Protein AF-A0A7R9ZBP6-F1 (afdb_monomer_lite)

Structure (mmCIF, N/CA/C/O backbone):
data_AF-A0A7R9ZBP6-F1
#
_entry.id   AF-A0A7R9ZBP6-F1
#
loop_
_atom_site.group_PDB
_atom_site.id
_atom_site.type_symbol
_atom_site.label_atom_id
_atom_site.label_alt_id
_atom_site.label_comp_id
_atom_site.label_asym_id
_atom_site.label_entity_id
_atom_site.label_seq_id
_atom_site.pdbx_PDB_ins_code
_atom_site.Cartn_x
_atom_site.Cartn_y
_atom_site.Cartn_z
_atom_site.occupancy
_atom_site.B_iso_or_equiv
_atom_site.auth_seq_id
_atom_site.auth_comp_id
_atom_site.auth_asym_id
_atom_site.auth_atom_id
_atom_site.pdbx_PDB_model_num
ATOM 1 N N . PHE A 1 1 ? 17.454 10.946 -8.803 1.00 80.81 1 PHE A N 1
ATOM 2 C CA . PHE A 1 1 ? 16.755 10.071 -7.845 1.00 80.81 1 PHE A CA 1
ATOM 3 C C . PHE A 1 1 ? 17.558 10.028 -6.557 1.00 80.81 1 PHE A C 1
ATOM 5 O O . PHE A 1 1 ? 18.702 10.473 -6.573 1.00 80.81 1 PHE A O 1
ATOM 12 N N . ASP A 1 2 ? 16.949 9.585 -5.461 1.00 87.88 2 ASP A N 1
ATOM 13 C CA . ASP A 1 2 ? 17.660 9.335 -4.203 1.00 87.88 2 ASP A CA 1
ATOM 14 C C . ASP A 1 2 ? 18.611 8.120 -4.342 1.00 87.88 2 ASP A C 1
ATOM 16 O O . ASP A 1 2 ? 18.697 7.508 -5.410 1.00 87.88 2 ASP A O 1
ATOM 20 N N . VAL A 1 3 ? 19.327 7.767 -3.273 1.00 90.38 3 VAL A N 1
ATOM 21 C CA . VAL A 1 3 ? 20.025 6.487 -3.119 1.00 90.38 3 VAL A CA 1
ATOM 22 C C . VAL A 1 3 ? 19.020 5.353 -3.316 1.00 90.38 3 VAL A C 1
ATOM 24 O O . VAL A 1 3 ? 17.953 5.368 -2.705 1.00 90.38 3 VAL A O 1
ATOM 27 N N . ALA A 1 4 ? 19.368 4.374 -4.154 1.00 92.00 4 ALA A N 1
ATOM 28 C CA . ALA A 1 4 ? 18.469 3.301 -4.573 1.00 92.00 4 ALA A CA 1
ATOM 29 C C . ALA A 1 4 ? 17.810 2.569 -3.391 1.00 92.00 4 ALA A C 1
ATOM 31 O O . ALA A 1 4 ? 16.605 2.348 -3.408 1.00 92.00 4 ALA A O 1
ATOM 32 N N . ASP A 1 5 ? 18.560 2.286 -2.324 1.00 89.75 5 ASP A N 1
ATOM 33 C CA . ASP A 1 5 ? 18.043 1.586 -1.138 1.00 89.75 5 ASP A CA 1
ATOM 34 C C . ASP A 1 5 ? 16.978 2.374 -0.358 1.00 89.75 5 ASP A C 1
ATOM 36 O O . ASP A 1 5 ? 16.220 1.787 0.410 1.00 89.75 5 ASP A O 1
ATOM 40 N N . ARG A 1 6 ? 16.897 3.697 -0.552 1.00 90.75 6 ARG A N 1
ATOM 41 C CA . ARG A 1 6 ? 15.872 4.554 0.070 1.00 90.75 6 ARG A CA 1
ATOM 42 C C . ARG A 1 6 ? 14.629 4.728 -0.796 1.00 90.75 6 ARG A C 1
ATOM 44 O O . ARG A 1 6 ? 13.634 5.284 -0.333 1.00 90.75 6 ARG A O 1
ATOM 51 N N . LEU A 1 7 ? 14.673 4.286 -2.051 1.00 94.62 7 LEU A N 1
ATOM 52 C CA . LEU A 1 7 ? 13.534 4.378 -2.951 1.00 94.62 7 LEU A CA 1
ATOM 53 C C . LEU A 1 7 ? 12.527 3.265 -2.661 1.00 94.62 7 LEU A C 1
ATOM 55 O O . LEU A 1 7 ? 12.879 2.107 -2.425 1.00 94.62 7 LEU A O 1
ATOM 59 N N . PHE A 1 8 ? 11.247 3.618 -2.761 1.00 95.00 8 PHE A N 1
ATOM 60 C CA . PHE A 1 8 ? 10.170 2.642 -2.738 1.00 95.00 8 PHE A CA 1
ATOM 61 C C . PHE A 1 8 ? 10.280 1.723 -3.960 1.00 95.00 8 PHE A C 1
ATOM 63 O O . PHE A 1 8 ? 10.079 2.148 -5.095 1.00 95.00 8 PHE A O 1
ATOM 70 N N . SER A 1 9 ? 10.644 0.470 -3.705 1.00 95.44 9 SER A N 1
ATOM 71 C CA . SER A 1 9 ? 10.956 -0.525 -4.736 1.00 95.44 9 SER A CA 1
ATOM 72 C C . SER A 1 9 ? 10.298 -1.881 -4.485 1.00 95.44 9 SER A C 1
ATOM 74 O O . SER A 1 9 ? 10.247 -2.702 -5.394 1.00 95.44 9 SER A O 1
ATOM 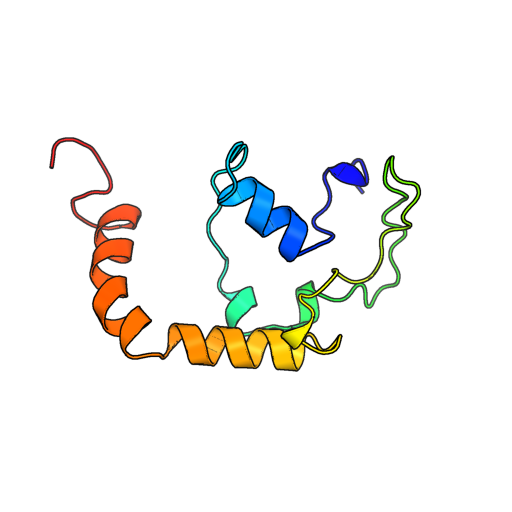76 N N . SER A 1 10 ? 9.771 -2.140 -3.283 1.00 95.75 10 SER A N 1
ATOM 77 C CA . SER A 1 10 ? 9.205 -3.441 -2.921 1.00 95.75 10 SER A CA 1
ATOM 78 C C . SER A 1 10 ? 8.151 -3.317 -1.827 1.00 95.75 10 SER A C 1
ATOM 80 O O . SER A 1 10 ? 8.449 -2.853 -0.726 1.00 95.75 10 SER A O 1
ATOM 82 N N . ILE A 1 11 ? 6.930 -3.781 -2.113 1.00 97.06 11 ILE A N 1
ATOM 83 C CA . ILE A 1 11 ? 5.828 -3.797 -1.140 1.00 97.06 11 ILE A CA 1
ATOM 84 C C . ILE A 1 11 ? 6.151 -4.723 0.043 1.00 97.06 11 ILE A C 1
ATOM 86 O O . ILE A 1 11 ? 6.035 -4.258 1.176 1.00 97.06 11 ILE A O 1
ATOM 90 N N . PRO A 1 12 ? 6.603 -5.984 -0.155 1.00 95.19 12 PRO A N 1
ATOM 91 C CA . PRO A 1 12 ? 6.950 -6.855 0.970 1.00 95.19 12 PRO A CA 1
ATOM 92 C C . PRO A 1 12 ? 8.050 -6.274 1.863 1.00 95.19 12 PRO A C 1
ATOM 94 O O . PRO A 1 12 ? 7.943 -6.340 3.085 1.00 95.19 12 PRO A O 1
ATOM 97 N N . ARG A 1 13 ? 9.082 -5.661 1.263 1.00 93.06 13 ARG A N 1
ATOM 98 C CA . ARG A 1 13 ? 10.170 -5.027 2.021 1.00 93.06 13 ARG A CA 1
ATOM 99 C C . ARG A 1 13 ? 9.641 -3.861 2.854 1.00 93.06 13 ARG A C 1
ATOM 101 O O . ARG A 1 13 ? 9.943 -3.784 4.037 1.00 93.06 13 ARG A O 1
ATOM 108 N N . THR A 1 14 ? 8.845 -2.971 2.258 1.00 94.81 14 THR A N 1
ATOM 109 C CA . THR A 1 14 ? 8.271 -1.823 2.976 1.00 94.81 14 THR A CA 1
ATOM 110 C C . THR A 1 14 ? 7.308 -2.258 4.081 1.00 94.81 14 THR A C 1
ATOM 112 O O . THR A 1 14 ? 7.341 -1.675 5.160 1.00 94.81 14 THR A O 1
ATOM 115 N N . TRP A 1 15 ? 6.504 -3.300 3.853 1.00 94.75 15 TRP A N 1
ATOM 116 C CA . TRP A 1 15 ? 5.637 -3.877 4.884 1.00 94.75 15 TRP A CA 1
ATOM 117 C C . TRP A 1 15 ? 6.447 -4.372 6.088 1.00 94.75 15 TRP A C 1
ATOM 119 O O . TRP A 1 15 ? 6.185 -3.947 7.210 1.00 94.75 15 TRP A O 1
ATOM 129 N N . GLU A 1 16 ? 7.494 -5.171 5.860 1.00 93.94 16 GLU A N 1
ATOM 130 C CA . GLU A 1 16 ? 8.365 -5.672 6.933 1.00 93.94 16 GLU A CA 1
ATOM 131 C C . GLU A 1 16 ? 9.033 -4.532 7.722 1.00 93.94 16 GLU A C 1
ATOM 133 O O . GLU A 1 16 ? 9.139 -4.598 8.943 1.00 93.94 16 GLU A O 1
ATOM 138 N N . MET A 1 17 ? 9.424 -3.444 7.053 1.00 93.38 17 MET A N 1
ATOM 139 C CA . MET A 1 17 ? 10.009 -2.271 7.720 1.00 93.38 17 MET A CA 1
ATOM 140 C C . MET A 1 17 ? 9.010 -1.509 8.601 1.00 93.38 17 MET A C 1
ATOM 142 O O . MET A 1 17 ? 9.436 -0.833 9.539 1.00 93.38 17 MET A O 1
ATOM 146 N N . CYS A 1 18 ? 7.708 -1.621 8.319 1.00 94.50 18 CYS A N 1
ATOM 147 C CA . CYS A 1 18 ? 6.648 -0.958 9.081 1.00 94.50 18 CYS A CA 1
ATOM 148 C C . CYS A 1 18 ? 6.059 -1.844 10.189 1.00 94.50 18 CYS A C 1
ATOM 150 O O . CYS A 1 18 ? 5.655 -1.333 11.230 1.00 94.50 18 CYS A O 1
ATOM 152 N N . THR A 1 19 ? 5.986 -3.162 9.978 1.00 93.62 19 THR A N 1
ATOM 153 C CA . THR A 1 19 ? 5.272 -4.083 10.885 1.00 93.62 19 THR A CA 1
ATOM 154 C C . THR A 1 19 ? 6.148 -5.171 11.497 1.00 93.62 19 THR A C 1
ATOM 156 O O . THR A 1 19 ? 5.686 -5.903 12.371 1.00 93.62 19 THR A O 1
ATOM 159 N N . GLY A 1 20 ? 7.375 -5.338 11.007 1.00 91.81 20 GLY A N 1
ATOM 160 C CA . GLY A 1 20 ? 8.280 -6.400 11.428 1.00 91.81 20 GLY A CA 1
ATOM 161 C C . GLY A 1 20 ? 8.881 -6.184 12.824 1.00 91.81 20 GLY A C 1
ATOM 162 O O . GLY A 1 20 ? 8.681 -5.143 13.455 1.00 91.81 20 GLY A O 1
ATOM 163 N N . PRO A 1 21 ? 9.682 -7.146 13.321 1.00 87.81 21 PRO A N 1
ATOM 164 C CA . PRO A 1 21 ? 10.258 -7.112 14.671 1.00 87.81 21 PRO A CA 1
ATOM 165 C C . PRO A 1 21 ? 11.147 -5.895 14.950 1.00 87.81 21 PRO A C 1
ATOM 167 O O . PRO A 1 21 ? 11.330 -5.501 16.099 1.00 87.81 21 PRO A O 1
ATOM 170 N N . SER A 1 22 ? 11.729 -5.322 13.899 1.00 84.00 22 SER A N 1
ATOM 171 C CA . SER A 1 22 ? 12.590 -4.142 13.963 1.00 84.00 22 SER A CA 1
ATOM 172 C C . SER A 1 22 ? 11.937 -2.923 13.321 1.00 84.00 22 SER A C 1
ATOM 174 O O . SER A 1 22 ? 12.681 -2.091 12.810 1.00 84.00 22 SER A O 1
ATOM 176 N N . ALA A 1 23 ? 10.594 -2.846 13.316 1.00 84.88 23 ALA A N 1
ATOM 177 C CA . ALA A 1 23 ? 9.803 -1.778 12.701 1.00 84.88 23 ALA A CA 1
ATOM 178 C C . ALA A 1 23 ? 10.490 -0.410 12.850 1.00 84.88 23 ALA A C 1
ATOM 180 O O . ALA A 1 23 ? 10.484 0.209 13.916 1.00 84.88 23 ALA A O 1
ATOM 181 N N . ALA A 1 24 ? 11.156 0.005 11.776 1.00 89.88 24 ALA A N 1
ATOM 182 C CA . ALA A 1 24 ? 12.011 1.186 11.743 1.00 89.88 24 ALA A CA 1
ATOM 183 C C . ALA A 1 24 ? 11.266 2.381 11.145 1.00 89.88 24 ALA A C 1
ATOM 185 O O . ALA A 1 24 ? 11.730 3.519 11.229 1.00 89.88 24 ALA A O 1
ATOM 186 N N . GLU A 1 25 ? 10.113 2.119 10.533 1.00 91.19 25 GLU A N 1
ATOM 187 C CA . GLU A 1 25 ? 9.306 3.098 9.836 1.00 91.19 25 GLU A CA 1
ATOM 188 C C . GLU A 1 25 ? 7.878 3.081 10.377 1.00 91.19 25 GLU A C 1
ATOM 190 O O . GLU A 1 25 ? 7.287 2.029 10.592 1.00 91.19 25 GLU A O 1
ATOM 195 N N . VAL A 1 26 ? 7.309 4.268 10.570 1.00 91.31 26 VAL A N 1
ATOM 196 C CA . VAL A 1 26 ? 5.896 4.436 10.916 1.00 91.31 26 VAL A CA 1
ATOM 197 C C . VAL A 1 26 ? 5.257 5.179 9.754 1.00 91.31 26 VAL A C 1
ATOM 199 O O . VAL A 1 26 ? 5.492 6.375 9.570 1.00 91.31 26 VAL A O 1
ATOM 202 N N . LYS A 1 27 ? 4.535 4.445 8.907 1.00 93.38 27 LYS A N 1
ATOM 203 C CA . LYS A 1 27 ? 3.933 4.956 7.671 1.00 93.38 27 LYS A CA 1
ATOM 204 C C . LYS A 1 27 ? 2.501 4.460 7.552 1.00 93.38 27 LYS A C 1
ATOM 206 O O . LYS A 1 27 ? 2.194 3.340 7.940 1.00 93.38 27 LYS A O 1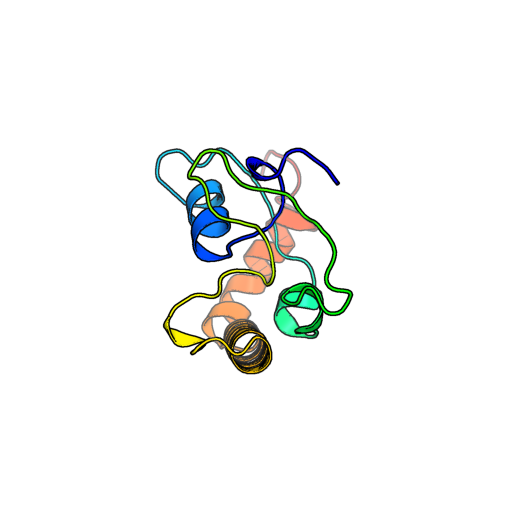
ATOM 211 N N . GLU A 1 28 ? 1.665 5.298 6.959 1.00 95.06 28 GLU A N 1
ATOM 212 C CA . GLU A 1 28 ? 0.296 4.968 6.578 1.00 95.06 28 GLU A CA 1
ATOM 213 C C . GLU A 1 28 ? 0.157 5.016 5.056 1.00 95.06 28 GLU A C 1
ATOM 215 O O . GLU A 1 28 ? 0.931 5.689 4.364 1.00 95.06 28 GLU A O 1
ATOM 220 N N . LEU A 1 29 ? -0.816 4.274 4.528 1.00 96.44 29 LEU A N 1
ATOM 221 C CA . LEU A 1 29 ? -1.037 4.169 3.086 1.00 96.44 29 LEU A CA 1
ATOM 222 C C . LEU A 1 29 ? -1.798 5.383 2.542 1.00 96.44 29 LEU A C 1
ATOM 224 O O . LEU A 1 29 ? -2.694 5.929 3.184 1.00 96.44 29 LEU A O 1
ATOM 228 N N . THR A 1 30 ? -1.467 5.782 1.315 1.00 97.06 30 THR A N 1
ATOM 229 C CA . THR A 1 30 ? -2.197 6.824 0.581 1.00 97.06 30 THR A CA 1
ATOM 230 C C . THR A 1 30 ? -3.372 6.223 -0.210 1.00 97.06 30 THR A C 1
ATOM 232 O O . THR A 1 30 ? -3.407 5.008 -0.432 1.00 97.06 30 THR A O 1
ATOM 235 N N . PRO A 1 31 ? -4.342 7.033 -0.679 1.00 97.62 31 PRO A N 1
ATOM 236 C CA . PRO A 1 31 ? -5.502 6.528 -1.421 1.00 97.62 31 PRO A CA 1
ATOM 237 C C . PRO A 1 31 ? -5.161 5.722 -2.685 1.00 97.62 31 PRO A C 1
ATOM 239 O O . PRO A 1 31 ? -5.900 4.804 -3.047 1.00 97.62 31 PRO A O 1
ATOM 242 N N . GLU A 1 32 ? -4.042 6.025 -3.349 1.00 97.88 32 GLU A N 1
ATOM 243 C CA . GLU A 1 32 ? -3.609 5.377 -4.593 1.00 97.88 32 GLU A CA 1
ATOM 244 C C . GLU A 1 32 ? -3.483 3.856 -4.459 1.00 97.88 32 GLU A C 1
ATOM 246 O O . GLU A 1 32 ? -3.792 3.141 -5.413 1.00 97.88 32 GLU A O 1
ATOM 251 N N . TRP A 1 33 ? -3.140 3.352 -3.271 1.00 98.00 33 TRP A N 1
ATOM 252 C CA . TRP A 1 33 ? -3.044 1.917 -2.974 1.00 98.00 33 TRP A CA 1
ATOM 253 C C . TRP A 1 33 ? -4.356 1.149 -3.192 1.00 98.00 33 TRP A C 1
ATOM 255 O O . TRP A 1 33 ? -4.327 -0.064 -3.395 1.00 98.00 33 TRP A O 1
ATOM 265 N N . TYR A 1 34 ? -5.492 1.851 -3.200 1.00 98.12 34 TYR A N 1
ATOM 266 C CA . TYR A 1 34 ? -6.833 1.277 -3.345 1.00 98.12 34 TYR A CA 1
ATOM 267 C C . TYR A 1 34 ? -7.514 1.665 -4.668 1.00 98.12 34 TYR A C 1
ATOM 269 O O . TYR A 1 34 ? -8.563 1.113 -5.028 1.00 98.12 34 TYR A O 1
ATOM 277 N N . CYS A 1 35 ? -6.945 2.609 -5.427 1.00 97.25 35 CYS A N 1
ATOM 278 C CA . CYS A 1 35 ? -7.603 3.161 -6.614 1.00 97.25 35 CYS A CA 1
ATOM 279 C C . CYS A 1 35 ? -6.748 3.276 -7.880 1.00 97.25 35 CYS A C 1
ATOM 281 O O . CYS A 1 35 ? -7.328 3.284 -8.967 1.00 97.25 35 CYS A O 1
ATOM 283 N N . ASN A 1 36 ? -5.417 3.324 -7.784 1.00 97.75 36 ASN A N 1
ATOM 284 C CA . ASN A 1 36 ? -4.554 3.632 -8.921 1.00 97.75 36 ASN A CA 1
ATOM 285 C C . ASN A 1 36 ? -3.313 2.720 -8.977 1.00 97.75 36 ASN A C 1
ATOM 287 O O . ASN A 1 36 ? -2.388 2.913 -8.199 1.00 97.75 36 ASN A O 1
ATOM 291 N N . PRO A 1 37 ? -3.210 1.787 -9.939 1.00 97.75 37 PRO A N 1
ATOM 292 C CA . PRO A 1 37 ? -2.045 0.908 -10.061 1.00 97.75 37 PRO A CA 1
ATOM 293 C C . PRO A 1 37 ? -0.809 1.582 -10.681 1.00 97.75 37 PRO A C 1
ATOM 295 O O . PRO A 1 37 ? 0.254 0.966 -10.754 1.00 97.75 37 PRO A O 1
ATOM 298 N N . ALA A 1 38 ? -0.911 2.823 -11.171 1.00 97.25 38 ALA A N 1
ATOM 299 C CA . ALA A 1 38 ? 0.160 3.454 -11.943 1.00 97.25 38 ALA A CA 1
ATOM 300 C C . ALA A 1 38 ? 1.443 3.696 -11.134 1.00 97.25 38 ALA A C 1
ATOM 302 O O . ALA A 1 38 ? 2.527 3.601 -11.704 1.00 97.25 38 ALA A O 1
ATOM 303 N N . PHE A 1 39 ? 1.344 3.961 -9.824 1.00 96.50 39 PHE A N 1
ATOM 304 C CA . PHE A 1 39 ? 2.520 4.224 -8.978 1.00 96.50 39 PHE A CA 1
ATOM 305 C C . PHE A 1 39 ? 3.408 2.989 -8.762 1.00 96.50 39 PHE A C 1
ATOM 307 O O . PHE A 1 39 ? 4.547 3.122 -8.325 1.00 96.50 39 PHE A O 1
ATOM 314 N N . LEU A 1 40 ? 2.901 1.796 -9.087 1.00 97.88 40 LEU A N 1
ATOM 315 C CA . LEU A 1 40 ? 3.634 0.534 -8.986 1.00 97.88 40 LEU A CA 1
ATOM 316 C C . LEU A 1 40 ? 4.486 0.243 -10.229 1.00 97.88 40 LEU A C 1
ATOM 318 O O . LEU A 1 40 ? 5.233 -0.733 -10.244 1.00 97.88 40 LEU A O 1
ATOM 322 N N . ARG A 1 41 ? 4.381 1.081 -11.269 1.00 97.88 41 ARG A N 1
ATOM 323 C CA . ARG A 1 41 ? 5.091 0.917 -12.539 1.00 97.88 41 ARG A CA 1
ATOM 324 C C . ARG A 1 41 ? 5.986 2.102 -12.857 1.00 97.88 41 ARG A C 1
ATOM 326 O O . ARG A 1 41 ? 5.577 3.261 -12.790 1.00 97.88 41 ARG A O 1
ATOM 333 N N . ASN A 1 42 ? 7.172 1.800 -13.355 1.00 96.88 42 ASN A N 1
ATOM 334 C CA . ASN A 1 42 ? 8.107 2.750 -13.923 1.00 96.88 42 ASN A CA 1
ATOM 335 C C . ASN A 1 42 ? 7.866 2.918 -15.435 1.00 96.88 42 ASN A C 1
ATOM 337 O O . ASN A 1 42 ? 8.738 2.646 -16.259 1.00 96.88 42 ASN A O 1
ATOM 341 N N . TRP A 1 43 ? 6.680 3.408 -15.817 1.00 94.94 43 TRP A N 1
ATOM 342 C CA . TRP A 1 43 ? 6.282 3.595 -17.225 1.00 94.94 43 TRP A CA 1
ATOM 343 C C . TRP A 1 43 ? 7.274 4.414 -18.058 1.00 94.94 43 TRP A C 1
ATOM 345 O O . TRP A 1 43 ? 7.467 4.160 -19.245 1.00 94.94 43 TRP A O 1
ATOM 355 N N . ASN A 1 44 ? 7.913 5.402 -17.430 1.00 96.06 44 ASN A N 1
ATOM 356 C CA . ASN A 1 44 ? 8.861 6.293 -18.094 1.00 96.06 44 ASN A CA 1
ATOM 357 C C . ASN A 1 44 ? 10.274 5.698 -18.202 1.00 96.06 44 ASN A C 1
ATOM 359 O O . ASN A 1 44 ? 11.173 6.376 -18.701 1.00 96.06 44 ASN A O 1
ATOM 363 N N . ASN A 1 45 ? 10.486 4.460 -17.738 1.00 95.06 45 ASN A N 1
ATOM 364 C CA . ASN A 1 45 ? 11.783 3.783 -17.725 1.00 95.06 45 ASN A CA 1
ATOM 365 C C . ASN A 1 45 ? 12.882 4.645 -17.086 1.00 95.06 45 ASN A C 1
ATOM 367 O O . ASN A 1 45 ? 14.002 4.768 -17.594 1.00 95.06 45 ASN A O 1
ATOM 371 N N . PHE A 1 46 ? 12.550 5.288 -15.966 1.00 95.81 46 PHE A N 1
ATOM 372 C CA . PHE A 1 46 ? 13.509 6.081 -15.221 1.00 95.81 46 PHE A CA 1
ATOM 373 C C . PHE A 1 46 ? 14.664 5.210 -14.723 1.00 95.81 46 PHE A C 1
ATOM 375 O O . PHE A 1 46 ? 14.466 4.077 -14.288 1.00 95.81 46 PHE A O 1
ATOM 382 N N . LYS A 1 47 ? 15.879 5.763 -14.738 1.00 95.06 47 LYS A N 1
ATOM 383 C CA . LYS A 1 47 ? 17.068 5.113 -14.174 1.00 95.06 47 LYS A CA 1
ATOM 384 C C . LYS A 1 47 ? 17.090 5.322 -12.660 1.00 95.06 47 LYS A C 1
ATOM 386 O O . LYS A 1 47 ? 17.633 6.320 -12.189 1.00 95.06 47 LYS A O 1
ATOM 391 N N . LEU A 1 48 ? 16.484 4.396 -11.921 1.00 95.56 48 LEU A N 1
ATOM 392 C CA . LEU A 1 48 ? 16.324 4.483 -10.463 1.00 95.56 48 LEU A CA 1
ATOM 393 C C . LEU A 1 48 ? 17.569 4.041 -9.673 1.00 95.56 48 LEU A C 1
ATOM 395 O O . LEU A 1 48 ? 17.654 4.286 -8.475 1.00 95.56 48 LEU A O 1
ATOM 399 N N . GLY A 1 49 ? 18.562 3.461 -10.350 1.00 94.81 49 GLY A N 1
ATOM 400 C CA . GLY A 1 49 ? 19.818 3.022 -9.744 1.00 94.81 49 GLY A CA 1
ATOM 401 C C . GLY A 1 49 ? 19.820 1.533 -9.405 1.00 94.81 49 GLY A C 1
ATOM 402 O O . GLY A 1 49 ? 18.997 0.770 -9.907 1.00 94.81 49 GLY A O 1
ATOM 403 N N . MET A 1 50 ? 20.788 1.130 -8.586 1.00 95.12 50 MET A N 1
ATOM 404 C CA . MET A 1 50 ? 21.002 -0.249 -8.157 1.00 95.12 50 MET A CA 1
ATOM 405 C C . MET A 1 50 ? 21.153 -0.271 -6.638 1.00 95.12 50 MET A C 1
ATOM 407 O O . MET A 1 50 ? 21.877 0.572 -6.102 1.00 95.12 50 MET A O 1
ATOM 411 N N . SER A 1 51 ? 20.452 -1.183 -5.966 1.00 91.62 51 SER A N 1
ATOM 412 C CA . SER A 1 51 ? 20.566 -1.385 -4.519 1.00 91.62 51 SER A CA 1
ATOM 413 C C . SER A 1 51 ? 21.950 -1.914 -4.137 1.00 91.62 51 SER A C 1
ATOM 415 O O . SER A 1 51 ? 22.716 -2.383 -4.989 1.00 91.62 51 SER A O 1
ATOM 417 N N . GLN A 1 52 ? 22.268 -1.884 -2.843 1.00 90.06 52 GLN A N 1
ATOM 418 C CA . GLN A 1 52 ? 23.494 -2.499 -2.316 1.00 90.06 52 GLN A CA 1
ATOM 419 C C . GLN A 1 52 ? 23.547 -4.013 -2.553 1.00 90.06 52 GLN A C 1
ATOM 421 O O . GLN A 1 52 ? 24.633 -4.565 -2.722 1.00 90.06 52 GLN A O 1
ATOM 426 N N . ASP A 1 53 ? 22.383 -4.656 -2.653 1.00 87.69 53 ASP A N 1
ATOM 427 C CA . ASP A 1 53 ? 22.246 -6.082 -2.967 1.00 87.69 53 ASP A CA 1
ATOM 428 C C . ASP A 1 53 ? 22.471 -6.394 -4.461 1.00 87.69 53 ASP A C 1
ATOM 430 O O . ASP A 1 53 ? 22.431 -7.552 -4.875 1.00 87.69 53 ASP A O 1
ATOM 434 N N . GLY A 1 54 ? 22.718 -5.370 -5.289 1.00 89.81 54 GLY A N 1
ATOM 435 C CA . GLY A 1 54 ? 22.953 -5.511 -6.726 1.00 89.81 54 GLY A CA 1
ATOM 436 C C . GLY A 1 54 ? 21.679 -5.570 -7.574 1.00 89.81 54 GLY A C 1
ATOM 437 O O . GLY A 1 54 ? 21.760 -5.824 -8.776 1.00 89.81 54 GLY A O 1
ATOM 438 N N . GLU A 1 55 ? 20.504 -5.317 -6.991 1.00 90.12 55 GLU A N 1
ATOM 439 C CA . GLU A 1 55 ? 19.244 -5.281 -7.737 1.00 90.12 55 GLU A CA 1
ATOM 440 C C . GLU A 1 55 ? 19.087 -3.937 -8.448 1.00 90.12 55 GLU A C 1
ATOM 442 O O . GLU A 1 55 ? 19.128 -2.876 -7.825 1.00 90.12 55 GLU A O 1
ATOM 447 N N . VAL A 1 56 ? 18.882 -3.962 -9.764 1.00 93.62 56 VAL A N 1
ATOM 448 C CA . VAL A 1 56 ? 18.550 -2.754 -10.528 1.00 93.62 56 VAL A CA 1
ATOM 449 C C . VAL A 1 56 ? 17.079 -2.423 -10.308 1.00 93.62 56 VAL A C 1
ATOM 451 O O . VAL A 1 56 ? 16.206 -3.249 -10.568 1.00 93.62 56 VAL A O 1
ATOM 454 N N . LEU A 1 57 ? 16.798 -1.203 -9.852 1.00 95.62 57 LEU A N 1
ATOM 455 C CA . LEU A 1 57 ? 15.436 -0.773 -9.550 1.00 95.62 57 LEU A CA 1
ATOM 456 C C . LEU A 1 57 ? 14.655 -0.455 -10.833 1.00 95.62 57 LEU A C 1
ATOM 458 O O . LEU A 1 57 ? 15.159 0.219 -11.738 1.00 95.62 57 LEU A O 1
ATOM 462 N N . GLY A 1 58 ? 13.396 -0.894 -10.870 1.00 96.19 58 GLY A N 1
ATOM 463 C CA . GLY A 1 58 ? 12.465 -0.710 -11.982 1.00 96.19 58 GLY A CA 1
ATOM 464 C C . GLY A 1 58 ? 11.026 -0.584 -11.486 1.00 96.19 58 GLY A C 1
ATOM 465 O O . GLY A 1 58 ? 10.733 0.296 -10.678 1.00 96.19 58 GLY A O 1
ATOM 466 N N . ASP A 1 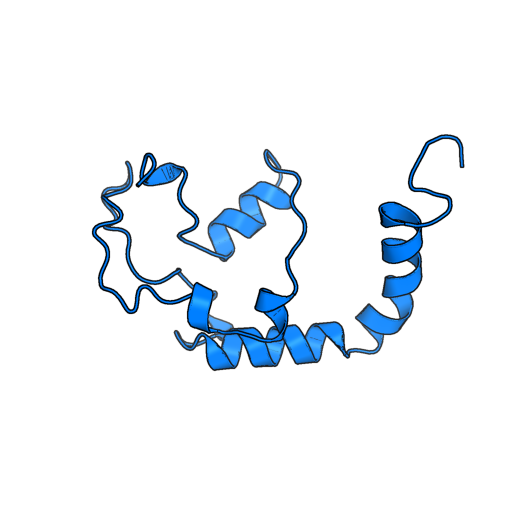59 ? 10.138 -1.446 -11.981 1.00 97.50 59 ASP A N 1
ATOM 467 C CA . ASP A 1 59 ? 8.790 -1.597 -11.424 1.00 97.50 59 ASP A CA 1
ATOM 468 C C . ASP A 1 59 ? 8.851 -2.058 -9.960 1.00 97.50 59 ASP A C 1
ATOM 470 O O . ASP A 1 59 ? 9.812 -2.702 -9.529 1.00 97.50 59 ASP A O 1
ATOM 474 N N . VAL A 1 60 ? 7.819 -1.722 -9.187 1.00 97.81 60 VAL A N 1
ATOM 475 C CA . VAL A 1 60 ? 7.745 -2.086 -7.770 1.00 97.81 60 VAL A CA 1
ATOM 476 C C . VAL A 1 60 ? 7.519 -3.590 -7.637 1.00 97.81 60 VAL A C 1
ATOM 478 O O . VAL A 1 60 ? 6.611 -4.155 -8.248 1.00 97.81 60 VAL A O 1
ATOM 481 N N . VAL A 1 61 ? 8.308 -4.243 -6.783 1.00 97.44 61 VAL A N 1
ATOM 482 C CA . VAL A 1 61 ? 8.142 -5.665 -6.468 1.00 97.44 61 VAL A CA 1
ATOM 483 C C . VAL A 1 61 ? 6.835 -5.874 -5.704 1.00 97.44 61 VAL A C 1
ATOM 485 O O . VAL A 1 61 ? 6.639 -5.353 -4.600 1.00 97.44 61 VAL A O 1
ATOM 488 N N . LEU A 1 62 ? 5.945 -6.661 -6.307 1.00 98.25 62 LEU A N 1
ATOM 489 C CA . LEU A 1 62 ? 4.633 -7.001 -5.768 1.00 98.25 62 LEU A CA 1
ATOM 490 C C . LEU A 1 62 ? 4.681 -8.306 -4.958 1.00 98.25 62 LEU A C 1
ATOM 492 O O . LEU A 1 62 ? 5.543 -9.155 -5.199 1.00 98.25 62 LEU A O 1
ATOM 496 N N . PRO A 1 63 ? 3.750 -8.508 -4.011 1.00 97.62 63 PRO A N 1
ATOM 497 C CA . PRO A 1 63 ? 3.620 -9.788 -3.326 1.00 97.62 63 PRO A CA 1
ATOM 498 C C . PRO A 1 63 ? 3.204 -10.919 -4.291 1.00 97.62 63 PRO A C 1
ATOM 500 O O . PRO A 1 63 ? 2.510 -10.655 -5.277 1.00 97.62 63 PRO A O 1
ATOM 503 N N . PRO A 1 64 ? 3.549 -12.192 -3.997 1.00 97.00 64 PRO A N 1
ATOM 504 C CA . PRO A 1 64 ? 3.337 -13.310 -4.923 1.00 97.00 64 PRO A CA 1
ATOM 505 C C . PRO A 1 64 ? 1.889 -13.486 -5.382 1.00 97.00 64 PRO A C 1
ATOM 507 O O . PRO A 1 64 ? 1.646 -13.799 -6.538 1.00 97.00 64 PRO A O 1
ATOM 510 N N . TRP A 1 65 ? 0.916 -13.225 -4.505 1.00 97.44 65 TRP A N 1
ATOM 511 C CA . TRP A 1 65 ? -0.508 -13.365 -4.818 1.00 97.44 65 TRP A CA 1
ATOM 512 C C . TRP A 1 65 ? -1.008 -12.371 -5.877 1.00 97.44 65 TRP A C 1
ATOM 514 O O . TRP A 1 65 ? -2.085 -12.579 -6.441 1.00 97.44 65 TRP A O 1
ATOM 524 N N . ALA A 1 66 ? -0.258 -11.303 -6.162 1.00 97.50 66 ALA A N 1
ATOM 525 C CA . ALA A 1 66 ? -0.595 -10.337 -7.202 1.00 97.50 66 ALA A CA 1
ATOM 526 C C . ALA A 1 66 ? -0.171 -10.801 -8.609 1.00 97.50 66 ALA A C 1
ATOM 528 O O . ALA A 1 66 ? -0.530 -10.141 -9.581 1.00 97.50 66 ALA A O 1
ATOM 529 N N . ASP A 1 67 ? 0.572 -11.910 -8.738 1.00 95.38 67 ASP A N 1
ATOM 530 C CA . ASP A 1 67 ? 1.032 -12.489 -10.014 1.00 95.38 67 ASP A CA 1
ATOM 531 C C . ASP A 1 67 ? 1.694 -11.467 -10.961 1.00 95.38 67 ASP A C 1
ATOM 533 O O . ASP A 1 67 ? 1.533 -11.516 -12.179 1.00 95.38 67 ASP A O 1
ATOM 537 N N . GLY A 1 68 ? 2.406 -10.484 -10.401 1.00 96.38 68 GLY A N 1
ATOM 538 C CA . GLY A 1 68 ? 3.040 -9.414 -11.176 1.00 96.38 68 GLY A CA 1
ATOM 539 C C . GLY A 1 68 ? 2.074 -8.388 -11.789 1.00 96.38 68 GLY A C 1
ATOM 540 O O . GLY A 1 68 ? 2.513 -7.564 -12.587 1.00 96.38 68 GLY A O 1
ATOM 541 N N . SER A 1 69 ? 0.785 -8.393 -11.427 1.00 98.19 69 SER A N 1
ATOM 542 C CA . SER A 1 69 ? -0.207 -7.410 -11.881 1.00 98.19 69 SER A CA 1
ATOM 543 C C . SER A 1 69 ? -0.490 -6.342 -10.810 1.00 98.19 69 SER A C 1
ATOM 545 O O . SER A 1 69 ? -1.133 -6.627 -9.795 1.00 98.19 69 SER A O 1
ATOM 547 N N . PRO A 1 70 ? -0.080 -5.082 -11.051 1.00 98.19 70 PRO A N 1
ATOM 548 C CA . PRO A 1 70 ? -0.509 -3.929 -10.264 1.00 98.19 70 PRO A CA 1
ATOM 549 C C . PRO A 1 70 ? -2.030 -3.762 -10.166 1.00 98.19 70 PRO A C 1
ATOM 551 O O . PRO A 1 70 ? -2.531 -3.368 -9.117 1.00 98.19 70 PRO A O 1
ATOM 554 N N . GLU A 1 71 ? -2.781 -4.067 -11.230 1.00 98.38 71 GLU A N 1
ATOM 555 C CA . GLU A 1 71 ? -4.249 -4.009 -11.217 1.00 98.38 71 GLU A CA 1
ATOM 556 C C . GLU A 1 71 ? -4.823 -5.010 -10.223 1.00 98.38 71 GLU A C 1
ATOM 558 O O . GLU A 1 71 ? -5.624 -4.620 -9.377 1.00 98.38 71 GLU A O 1
ATOM 563 N N . LYS A 1 72 ? -4.368 -6.269 -10.285 1.00 98.44 72 LYS A N 1
ATOM 564 C CA . LYS A 1 72 ? -4.789 -7.316 -9.348 1.00 98.44 72 LYS A CA 1
ATOM 565 C C . LYS A 1 72 ? -4.445 -6.931 -7.912 1.00 98.44 72 LYS A C 1
ATOM 567 O O . LYS A 1 72 ? -5.257 -7.132 -7.013 1.00 98.44 72 LYS A O 1
ATOM 572 N N . PHE A 1 73 ? -3.260 -6.354 -7.693 1.00 98.56 73 PHE A N 1
ATOM 573 C CA . PHE A 1 73 ? -2.871 -5.835 -6.384 1.00 98.56 73 PHE A CA 1
ATOM 574 C C . PHE A 1 73 ? -3.886 -4.807 -5.860 1.00 98.56 73 PHE A C 1
ATOM 576 O O . PHE A 1 73 ? -4.441 -4.990 -4.777 1.00 98.56 73 PHE A O 1
ATOM 583 N N . VAL A 1 74 ? -4.171 -3.763 -6.643 1.00 98.56 74 VAL A N 1
ATOM 584 C CA . VAL A 1 74 ? -5.094 -2.686 -6.248 1.00 98.56 74 VAL A CA 1
ATOM 585 C C . VAL A 1 74 ? -6.532 -3.189 -6.086 1.00 98.56 74 VAL A C 1
ATOM 587 O O . VAL A 1 74 ? -7.231 -2.749 -5.176 1.00 98.56 74 VAL A O 1
ATOM 590 N N . GLU A 1 75 ? -6.978 -4.121 -6.929 1.00 98.44 75 GLU A N 1
ATOM 591 C CA . GLU A 1 75 ? -8.300 -4.747 -6.819 1.00 98.44 75 GLU A CA 1
ATOM 592 C C . GLU A 1 75 ? -8.458 -5.478 -5.481 1.00 98.44 75 GLU A C 1
ATOM 594 O O . GLU A 1 75 ? -9.410 -5.214 -4.746 1.00 98.44 75 GLU A O 1
ATOM 599 N N . VAL A 1 76 ? -7.492 -6.326 -5.117 1.00 98.50 76 VAL A N 1
ATOM 600 C CA . VAL A 1 76 ? -7.511 -7.052 -3.838 1.00 98.50 76 VAL A CA 1
ATOM 601 C C . VAL A 1 76 ? -7.437 -6.088 -2.654 1.00 98.50 76 VAL A C 1
ATOM 603 O O . VAL A 1 76 ? -8.191 -6.252 -1.695 1.00 98.50 76 VAL A O 1
ATOM 606 N N . MET A 1 77 ? -6.588 -5.058 -2.724 1.00 98.44 77 MET A N 1
ATOM 607 C CA . MET A 1 77 ? -6.505 -4.026 -1.683 1.00 98.44 77 MET A CA 1
ATOM 608 C C . MET A 1 77 ? -7.841 -3.299 -1.501 1.00 98.44 77 MET A C 1
ATOM 610 O O . MET A 1 77 ? -8.277 -3.089 -0.369 1.00 98.44 77 MET A O 1
ATOM 614 N N . ARG A 1 78 ? -8.534 -2.961 -2.596 1.00 98.31 78 ARG A N 1
ATOM 615 C CA . ARG A 1 78 ? -9.874 -2.362 -2.538 1.00 98.31 78 ARG A CA 1
ATOM 616 C C . ARG A 1 78 ? -10.889 -3.318 -1.918 1.00 98.31 78 ARG A C 1
ATOM 618 O O . ARG A 1 78 ? -11.638 -2.906 -1.042 1.00 98.31 78 ARG A O 1
ATOM 625 N N . CYS A 1 79 ? -10.900 -4.588 -2.319 1.00 98.31 79 CYS A N 1
ATOM 626 C CA . CYS A 1 79 ? -11.782 -5.587 -1.711 1.00 98.31 79 CYS A CA 1
ATOM 627 C C . CYS A 1 79 ? -11.525 -5.751 -0.206 1.00 98.31 79 CYS A C 1
ATOM 629 O O . CYS A 1 79 ? -12.470 -5.945 0.555 1.00 98.31 79 CYS A O 1
ATOM 631 N N . ALA A 1 80 ? -10.266 -5.661 0.234 1.00 97.88 80 ALA A N 1
ATOM 632 C CA . ALA A 1 80 ? -9.919 -5.704 1.651 1.00 97.88 80 ALA A CA 1
ATOM 633 C C . ALA A 1 80 ? -10.434 -4.467 2.409 1.00 97.88 80 ALA A C 1
ATOM 635 O O . ALA A 1 80 ? -10.989 -4.619 3.500 1.00 97.88 80 ALA A O 1
ATOM 636 N N . LEU A 1 81 ? -10.310 -3.272 1.820 1.00 97.88 81 LEU A N 1
ATOM 637 C CA . LEU A 1 81 ? -10.829 -2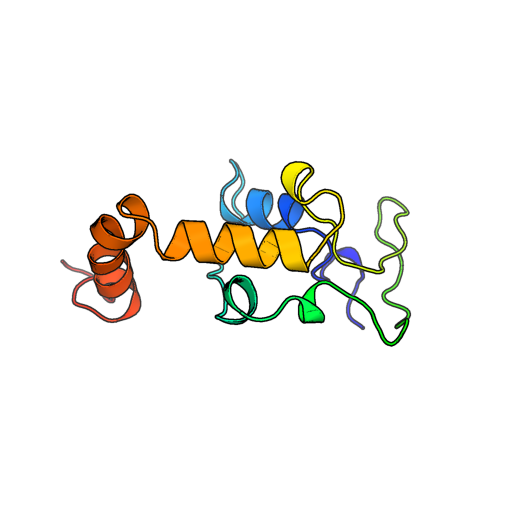.020 2.384 1.00 97.88 81 LEU A CA 1
ATOM 638 C C . LEU A 1 81 ? -12.360 -2.039 2.532 1.00 97.88 81 LEU A C 1
ATOM 640 O O . LEU A 1 81 ? -12.885 -1.617 3.554 1.00 97.88 81 LEU A O 1
ATOM 644 N N . GLU A 1 82 ? -13.071 -2.594 1.550 1.00 98.00 82 GLU A N 1
ATOM 645 C CA . GLU A 1 82 ? -14.541 -2.705 1.551 1.00 98.00 82 GLU A CA 1
ATOM 646 C C . GLU A 1 82 ? -15.060 -3.932 2.329 1.00 98.00 82 GLU A C 1
ATOM 648 O O . GLU A 1 82 ? -16.251 -4.247 2.309 1.00 98.00 82 GLU A O 1
ATOM 653 N N . SER A 1 83 ? -14.177 -4.678 2.998 1.00 98.31 83 SER A N 1
ATOM 654 C CA . SER A 1 83 ? -14.570 -5.866 3.755 1.00 98.31 83 SER A CA 1
ATOM 655 C C . SER A 1 83 ? -15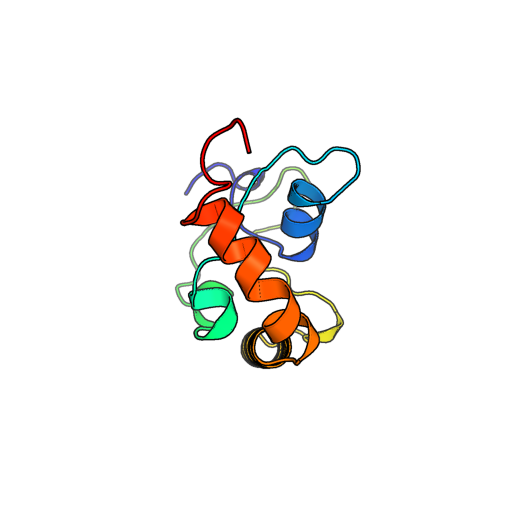.280 -5.511 5.066 1.00 98.31 83 SER A C 1
ATOM 657 O O . SER A 1 83 ? -15.070 -4.444 5.648 1.00 98.31 83 SER A O 1
ATOM 659 N N . ASN A 1 84 ? -16.064 -6.457 5.597 1.00 98.31 84 ASN A N 1
ATOM 660 C CA . ASN A 1 84 ? -16.701 -6.308 6.911 1.00 98.31 84 ASN A CA 1
ATOM 661 C C . ASN A 1 84 ? -15.667 -6.092 8.026 1.00 98.31 84 ASN A C 1
ATOM 663 O O . ASN A 1 84 ? -15.881 -5.263 8.901 1.00 98.31 84 ASN A O 1
ATOM 667 N N . ILE A 1 85 ? -14.521 -6.783 7.959 1.00 98.00 85 ILE A N 1
ATOM 668 C CA . ILE A 1 85 ? -13.439 -6.643 8.946 1.00 98.00 85 ILE A CA 1
ATOM 669 C C . ILE A 1 85 ? -12.925 -5.203 8.960 1.00 98.00 85 ILE A C 1
ATOM 671 O O . ILE A 1 85 ? -12.792 -4.605 10.025 1.00 98.00 85 ILE A O 1
ATOM 675 N N . CYS A 1 86 ? -12.649 -4.629 7.785 1.00 97.69 86 CYS A N 1
ATOM 676 C CA . CYS A 1 86 ? -12.194 -3.247 7.716 1.00 97.69 86 CYS A CA 1
ATOM 677 C C . CYS A 1 86 ? -13.299 -2.290 8.169 1.00 97.69 86 CYS A C 1
ATOM 679 O O . CYS A 1 86 ? -13.033 -1.429 8.997 1.00 97.69 86 CYS A O 1
ATOM 681 N N . SER A 1 87 ? -14.543 -2.498 7.732 1.00 97.50 87 SER A N 1
ATOM 682 C CA . SER A 1 87 ? -15.692 -1.672 8.130 1.00 97.50 87 SER A CA 1
ATOM 683 C C . SER A 1 87 ? -15.904 -1.625 9.650 1.00 97.50 87 SER A C 1
ATOM 685 O O . SER A 1 87 ? -16.169 -0.556 10.198 1.00 97.50 87 SER A O 1
ATOM 687 N N . GLU A 1 88 ? -15.751 -2.755 10.345 1.00 98.12 88 GLU A N 1
ATOM 688 C CA . GLU A 1 88 ? -15.867 -2.834 11.809 1.00 98.12 88 GLU A CA 1
ATOM 689 C C . GLU A 1 88 ? -14.692 -2.154 12.532 1.00 98.12 88 GLU A C 1
ATOM 691 O O . GLU A 1 88 ? -14.876 -1.550 13.590 1.00 98.12 88 GLU A O 1
ATOM 696 N N . MET A 1 89 ? -13.486 -2.210 11.958 1.00 97.31 89 MET A N 1
ATOM 697 C CA . MET A 1 89 ? -12.266 -1.670 12.571 1.00 97.31 89 MET A CA 1
ATOM 698 C C . MET A 1 89 ? -11.987 -0.205 12.210 1.00 97.31 89 MET A C 1
ATOM 700 O O . MET A 1 89 ? -11.327 0.502 12.978 1.00 97.31 89 MET A O 1
ATOM 704 N N . LEU A 1 90 ? -12.499 0.277 11.076 1.00 97.25 90 LEU A N 1
ATOM 705 C CA . LEU A 1 90 ? -12.233 1.606 10.526 1.00 97.25 90 LEU A CA 1
ATOM 706 C C . LEU A 1 90 ? -12.549 2.748 11.506 1.00 97.25 90 LEU A C 1
ATOM 708 O O . LEU A 1 90 ? -11.722 3.657 11.604 1.00 97.25 90 LEU A O 1
ATOM 712 N N . PRO A 1 91 ? -13.645 2.720 12.297 1.00 97.50 91 PRO A N 1
ATOM 713 C CA . PRO A 1 91 ? -13.892 3.756 13.299 1.00 97.50 91 PRO A CA 1
ATOM 714 C C . PRO A 1 91 ? -12.748 3.903 14.310 1.00 97.50 91 PRO A C 1
ATOM 716 O O . PRO A 1 91 ? -12.416 5.019 14.698 1.00 97.50 91 PRO A O 1
ATOM 719 N N . SER A 1 92 ? -12.091 2.799 14.687 1.00 96.88 92 SER A N 1
ATOM 720 C CA . SER A 1 92 ? -10.950 2.841 15.613 1.00 96.88 92 SER A CA 1
ATOM 721 C C . SER A 1 92 ? -9.724 3.506 14.988 1.00 96.88 92 SER A C 1
ATOM 723 O O . SER A 1 92 ? -9.012 4.234 15.677 1.00 96.88 92 SER A O 1
ATOM 725 N N . TRP A 1 93 ? -9.484 3.283 13.693 1.00 96.56 93 TRP A N 1
ATOM 726 C CA . TRP A 1 93 ? -8.418 3.968 12.960 1.00 96.56 93 TRP A CA 1
ATOM 727 C C . TRP A 1 93 ? -8.724 5.464 12.798 1.00 96.56 93 TRP A C 1
ATOM 729 O O . TRP A 1 93 ? -7.861 6.298 13.061 1.00 96.56 93 TRP A O 1
ATOM 739 N N . ILE A 1 94 ? -9.972 5.827 12.475 1.00 97.06 94 ILE A N 1
ATOM 740 C CA . ILE A 1 94 ? -10.409 7.233 12.403 1.00 97.06 94 ILE A CA 1
ATOM 741 C C . ILE A 1 94 ? -10.203 7.932 13.752 1.00 97.06 94 ILE A C 1
ATOM 743 O O . ILE A 1 94 ? -9.698 9.053 13.780 1.00 97.06 94 ILE A O 1
ATOM 747 N N . ASP A 1 95 ? -10.534 7.269 14.863 1.00 96.12 95 ASP A N 1
ATOM 748 C CA . ASP A 1 95 ? -10.327 7.810 16.208 1.00 96.12 95 ASP A CA 1
ATOM 749 C C . ASP A 1 95 ? -8.854 8.122 16.508 1.00 96.12 95 ASP A C 1
ATOM 751 O O . ASP A 1 95 ? -8.577 9.106 17.195 1.00 96.12 95 ASP A O 1
ATOM 755 N N . LEU A 1 96 ? -7.922 7.308 15.999 1.00 95.69 96 LEU A N 1
ATOM 756 C CA . LEU A 1 96 ? -6.477 7.515 16.149 1.00 95.69 96 LEU A CA 1
ATOM 757 C C . LEU A 1 96 ? -5.962 8.669 15.282 1.00 95.69 96 LEU A C 1
ATOM 759 O O . LEU A 1 96 ? -5.157 9.469 15.749 1.00 95.69 96 LEU A O 1
ATOM 763 N N . ILE A 1 97 ? -6.406 8.763 14.027 1.00 95.38 97 ILE A N 1
ATOM 764 C CA . ILE A 1 97 ? -5.861 9.748 13.080 1.00 95.38 97 ILE A CA 1
ATOM 765 C C . ILE A 1 97 ? -6.533 11.118 13.218 1.00 95.38 97 ILE A C 1
ATOM 767 O O . ILE A 1 97 ? -5.856 12.144 13.145 1.00 95.38 97 ILE A O 1
ATOM 771 N N . PHE A 1 98 ? -7.852 11.153 13.416 1.00 95.88 98 PHE A N 1
ATOM 772 C CA . PHE A 1 98 ? -8.665 12.377 13.372 1.00 95.88 98 PHE A CA 1
ATOM 773 C C . PHE A 1 98 ? -9.557 12.581 14.597 1.00 95.88 98 PHE A C 1
ATOM 775 O O . PHE A 1 98 ? -10.083 13.678 14.784 1.00 95.88 98 PHE A O 1
ATOM 782 N N . GLY A 1 99 ? -9.789 11.534 15.385 1.00 93.75 99 GLY A N 1
ATOM 783 C CA . GLY A 1 99 ? -10.710 11.580 16.511 1.00 93.75 99 GLY A CA 1
ATOM 784 C C . GLY A 1 99 ? -10.020 11.779 17.853 1.00 93.75 99 GLY A C 1
ATOM 785 O O . GLY A 1 99 ? -8.951 12.376 17.976 1.00 93.75 99 GLY A O 1
ATOM 786 N N . ARG A 1 100 ? -10.684 11.284 18.895 1.00 93.69 100 ARG A N 1
ATOM 787 C CA . ARG A 1 100 ? -10.342 11.582 20.291 1.00 93.69 100 ARG A CA 1
ATOM 788 C C . ARG A 1 100 ? -9.001 11.013 20.759 1.00 93.69 100 ARG A C 1
ATOM 790 O O . ARG A 1 100 ? -8.410 11.561 21.679 1.00 93.69 100 ARG A O 1
ATOM 797 N N . LYS A 1 101 ? -8.499 9.964 20.098 1.00 94.56 101 LYS A N 1
ATOM 798 C CA . LYS A 1 101 ? -7.218 9.318 20.428 1.00 94.56 101 LYS A CA 1
ATOM 799 C C . LYS A 1 101 ? -6.024 9.928 19.687 1.00 94.56 101 LYS A C 1
ATOM 801 O O . LYS A 1 101 ? -4.912 9.426 19.822 1.00 94.56 101 LYS A O 1
ATOM 806 N N . GLN A 1 102 ? -6.231 10.996 18.911 1.00 94.44 102 GLN A N 1
ATOM 807 C CA . GLN A 1 102 ? -5.159 11.681 18.179 1.00 94.44 102 GLN A CA 1
ATOM 808 C C . GLN A 1 102 ? -4.105 12.300 19.114 1.00 94.44 102 GLN A C 1
ATOM 810 O O . GLN A 1 102 ? -2.931 12.404 18.759 1.00 94.44 102 GLN A O 1
ATOM 815 N N . GLN A 1 103 ? -4.514 12.727 20.308 1.00 91.38 103 GLN A N 1
ATOM 816 C CA . GLN A 1 103 ? -3.643 13.293 21.337 1.00 91.38 103 GLN A CA 1
ATOM 817 C C . GLN A 1 103 ? -3.859 12.498 22.632 1.00 91.38 103 GLN A C 1
ATOM 819 O O . GLN A 1 103 ? -4.986 12.116 22.930 1.00 91.38 103 GLN A O 1
ATOM 824 N N . GLY A 1 104 ? -2.811 12.245 23.423 1.00 76.19 104 GLY A N 1
ATOM 825 C CA . GLY A 1 104 ? -3.006 11.711 24.785 1.00 76.19 104 GLY A CA 1
ATOM 826 C C . GLY A 1 104 ? -3.675 12.776 25.667 1.00 76.19 104 GLY A C 1
ATOM 827 O O . GLY A 1 104 ? -3.403 13.954 25.423 1.00 76.19 104 GLY A O 1
ATOM 828 N N . PRO A 1 105 ? -4.517 12.461 26.679 1.00 62.81 105 PRO A N 1
ATOM 829 C CA . PRO A 1 105 ? -4.627 11.256 27.507 1.00 62.81 105 PRO A CA 1
ATOM 830 C C . PRO A 1 105 ? -6.075 10.698 27.582 1.00 62.81 105 PRO A C 1
ATOM 832 O O . PRO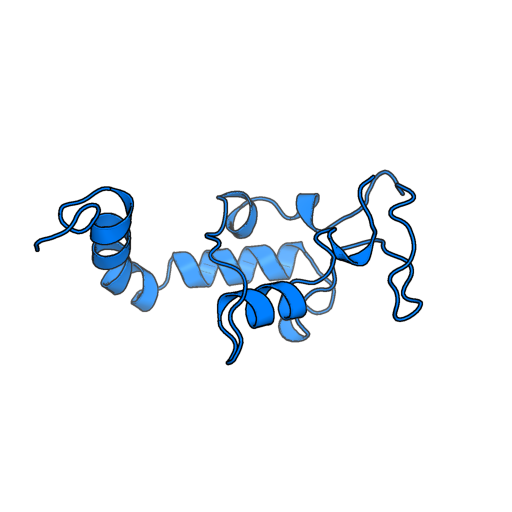 A 1 105 ? -6.716 10.736 28.635 1.00 62.81 105 PRO A O 1
ATOM 835 N N . GLU A 1 106 ? -6.576 10.174 26.465 1.00 55.19 106 GLU A N 1
ATOM 836 C CA . GLU A 1 106 ? -7.628 9.141 26.426 1.00 55.19 106 GLU A CA 1
ATOM 837 C C . GLU A 1 106 ? -7.035 7.781 26.037 1.00 55.19 106 GLU A C 1
ATOM 839 O O . GLU A 1 106 ? -5.973 7.768 25.371 1.00 55.19 106 GLU A O 1
#

Organism: NCBI:txid2749911

pLDDT: mean 94.31, std 6.26, range [55.19, 98.56]

Foldseek 3Di:
DPQLVPDQAEPVVVCCCCPNPPVVDPDDDDCCQQPPLPVQFPPVQDQSDAHPVRRGGGGHHDDVVCVPDSVSRNPVVNVVCPDPVNVVCVVVVCCCVPNDVVDDDD

Secondary structure (DSSP, 8-state):
---GGGS--BHHHHHHHHHSTT--------THHHH-GGGG--TT-----B-TTSPBP-SPBPPGGGTT-HHHHHHHHHHHHTSHHHHHHHHHHHHHHTSGGGSTT-

Radius of gyration: 16.36 Å; chains: 1; bounding box: 40×27×46 Å

Sequence (106 aa):
FDVADRLFSSIPRTWEMCTGPSAAEVKELTPEWYCNPAFLRNWNNFKLGMSQDGEVLGDVVLPPWADGSPEKFVEVMRCALESNICSEMLPSWIDLIFGRKQQGPE

InterPro domains:
  IPR000409 BEACH domain [PF02138] (1-105)
  IPR000409 BEACH domain [PS50197] (1-106)
  IPR000409 BEACH domain [SM01026] (1-106)
  IPR036372 BEACH domain superfamily [G3DSA:1.10.1540.10] (1-106)
  IPR036372 BEACH domain superfamily [SSF81837] (1-105)
  IPR050865 BEACH Domain-Containing [PTHR13743] (1-106)